Protein AF-A0A7J7P6D5-F1 (afdb_monomer_lite)

Radius of gyration: 18.38 Å; chains: 1; bounding box: 41×69×38 Å

Organism: NCBI:txid39325

Foldseek 3Di:
DPPVVVVVVVVVVVVVLVVLVVLLLLLLLVQVQLDPPPPDPSVPPDDPPVSVVVLCVQFPPDPPRSHTDPVSSLVSLLVSVVSVCVSVVQKDFLVVVCVSNVHDSVVVVVSLLQQQWDWDDDPPTTMTGQDPPRDHDDPPPDPPPD

Structure (mmCIF, N/CA/C/O backbone):
data_AF-A0A7J7P6D5-F1
#
_entry.id   AF-A0A7J7P6D5-F1
#
loop_
_atom_site.group_PDB
_atom_site.id
_atom_site.type_symbol
_atom_site.label_atom_id
_atom_site.label_alt_id
_atom_site.label_comp_id
_atom_site.label_asym_id
_atom_site.label_entity_id
_atom_site.label_seq_id
_atom_site.pdbx_PDB_ins_code
_atom_site.Cartn_x
_atom_site.Cartn_y
_atom_site.Cartn_z
_atom_site.occupancy
_atom_site.B_iso_or_equiv
_atom_site.auth_seq_id
_atom_site.auth_comp_id
_atom_site.auth_asym_id
_atom_site.auth_atom_id
_atom_site.pdbx_PDB_model_num
ATOM 1 N N . MET A 1 1 ? -17.607 -31.053 -21.939 1.00 46.47 1 MET A N 1
ATOM 2 C CA . MET A 1 1 ? -16.337 -30.338 -22.202 1.00 46.47 1 MET A CA 1
ATOM 3 C C . MET A 1 1 ? -16.343 -28.928 -21.583 1.00 46.47 1 MET A C 1
ATOM 5 O O . MET A 1 1 ? -15.870 -27.998 -22.207 1.00 46.47 1 MET A O 1
ATOM 9 N N . ALA A 1 2 ? -16.866 -28.754 -20.357 1.00 51.44 2 ALA A N 1
ATOM 10 C CA . ALA A 1 2 ? -17.013 -27.437 -19.704 1.00 51.44 2 ALA A CA 1
ATOM 11 C C . ALA A 1 2 ? -16.284 -27.334 -18.345 1.00 51.44 2 ALA A C 1
ATOM 13 O O . ALA A 1 2 ? -16.378 -26.323 -17.663 1.00 51.44 2 ALA A O 1
ATOM 14 N N . LEU A 1 3 ? -15.554 -28.380 -17.938 1.00 53.69 3 LEU A N 1
ATOM 15 C CA . LEU A 1 3 ? -14.862 -28.431 -16.641 1.00 53.69 3 LEU A CA 1
ATOM 16 C C . LEU A 1 3 ? -13.410 -27.927 -16.709 1.00 53.69 3 LEU A C 1
ATOM 18 O O . LEU A 1 3 ? -12.793 -27.698 -15.675 1.00 53.69 3 LEU A O 1
ATOM 22 N N . SER A 1 4 ? -12.862 -27.723 -17.910 1.00 56.72 4 SER A N 1
ATOM 23 C CA . SER A 1 4 ? -11.490 -27.245 -18.112 1.00 56.72 4 SER A CA 1
ATOM 24 C C . SER A 1 4 ? -11.351 -25.717 -18.027 1.00 56.72 4 SER A C 1
ATOM 26 O O . SER A 1 4 ? -10.300 -25.246 -17.599 1.00 56.72 4 SER A O 1
ATOM 28 N N . ASP A 1 5 ? -12.399 -24.944 -18.339 1.00 56.53 5 ASP A N 1
ATOM 29 C CA . ASP A 1 5 ? -12.336 -23.469 -18.387 1.00 56.53 5 ASP A CA 1
ATOM 30 C C . ASP A 1 5 ? -12.396 -22.783 -17.011 1.00 56.53 5 ASP A C 1
ATOM 32 O O . ASP A 1 5 ? -11.785 -21.737 -16.815 1.00 56.53 5 ASP A O 1
ATOM 36 N N . SER A 1 6 ? -13.054 -23.379 -16.009 1.00 59.41 6 SER A N 1
ATOM 37 C CA . SER A 1 6 ? -13.054 -22.809 -14.648 1.00 59.41 6 SER A CA 1
ATOM 38 C C . SER A 1 6 ? -11.651 -22.847 -14.026 1.00 59.41 6 SER A C 1
ATOM 40 O O 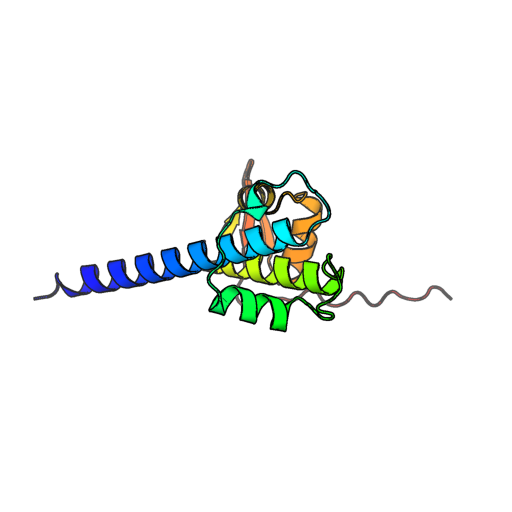. SER A 1 6 ? -11.225 -21.899 -13.372 1.00 59.41 6 SER A O 1
ATOM 42 N N . SER A 1 7 ? -10.894 -23.921 -14.287 1.00 61.94 7 SER A N 1
ATOM 43 C CA . SER A 1 7 ? -9.559 -24.125 -13.709 1.00 61.94 7 SER A CA 1
ATOM 44 C C . SER A 1 7 ? -8.498 -23.144 -14.230 1.00 61.94 7 SER A C 1
ATOM 46 O O . SER A 1 7 ? -7.581 -22.775 -13.492 1.00 61.94 7 SER A O 1
ATOM 48 N N . SER A 1 8 ? -8.625 -22.691 -15.483 1.00 67.19 8 SER A N 1
ATOM 49 C CA . SER A 1 8 ? -7.693 -21.750 -16.117 1.00 67.19 8 SER A CA 1
ATOM 50 C C . SER A 1 8 ? -7.924 -20.307 -15.647 1.00 67.19 8 SER A C 1
ATOM 52 O O . SER A 1 8 ? -6.953 -19.586 -15.395 1.00 67.19 8 SER A O 1
ATOM 54 N N . ILE A 1 9 ? -9.188 -19.911 -15.447 1.00 72.88 9 ILE A N 1
ATOM 55 C CA . ILE A 1 9 ? -9.586 -18.609 -14.888 1.00 72.88 9 ILE A CA 1
ATOM 56 C C . ILE A 1 9 ? -9.111 -18.485 -13.435 1.00 72.88 9 ILE A C 1
ATOM 58 O O . ILE A 1 9 ? -8.449 -17.507 -13.082 1.00 72.88 9 ILE A O 1
ATOM 62 N N . ASP A 1 10 ? -9.344 -19.515 -12.617 1.00 82.31 10 ASP A N 1
ATOM 63 C CA . ASP A 1 10 ? -8.896 -19.543 -11.221 1.00 82.31 10 ASP A CA 1
ATOM 64 C C . ASP A 1 10 ? -7.370 -19.432 -11.096 1.00 82.31 10 ASP A C 1
ATOM 66 O O . ASP A 1 10 ? -6.847 -18.770 -10.195 1.00 82.31 10 ASP A O 1
ATOM 70 N N . TYR A 1 11 ? -6.627 -20.068 -12.005 1.00 87.38 11 TYR A N 1
ATOM 71 C CA . TYR A 1 11 ? -5.170 -19.964 -12.049 1.00 87.38 11 TYR A CA 1
ATOM 72 C C . TYR A 1 11 ? -4.705 -18.547 -12.414 1.00 87.38 11 TYR A C 1
ATOM 74 O O . TYR A 1 11 ? -3.770 -18.023 -11.798 1.00 87.38 11 TYR A O 1
ATOM 82 N N . TYR A 1 12 ? -5.354 -17.910 -13.392 1.00 87.88 12 TYR A N 1
ATOM 83 C CA . TYR A 1 12 ? -5.015 -16.556 -13.822 1.00 87.88 12 TYR A CA 1
ATOM 84 C C . TYR A 1 12 ? -5.259 -15.524 -12.716 1.00 87.88 12 TYR A C 1
ATOM 86 O O . TYR A 1 12 ? -4.362 -14.730 -12.419 1.00 87.88 12 TYR A O 1
ATOM 94 N N . GLU A 1 13 ? -6.416 -15.572 -12.052 1.00 87.44 13 GLU A N 1
ATOM 95 C CA . GLU A 1 13 ? -6.741 -14.648 -10.959 1.00 87.44 13 GLU A CA 1
ATOM 96 C C . GLU A 1 13 ? -5.792 -14.826 -9.768 1.00 87.44 13 GLU A C 1
ATOM 98 O O . GLU A 1 13 ? -5.252 -13.847 -9.248 1.00 87.44 13 GLU A O 1
ATOM 103 N N . LYS A 1 14 ? -5.461 -16.071 -9.401 1.00 89.38 14 LYS A N 1
ATOM 104 C CA . LYS A 1 14 ? -4.456 -16.346 -8.359 1.00 89.38 14 LYS A CA 1
ATOM 105 C C . LYS A 1 14 ? -3.075 -15.820 -8.737 1.00 89.38 14 LYS A C 1
ATOM 107 O O . LYS A 1 14 ? -2.385 -15.237 -7.900 1.00 89.38 14 LYS A O 1
ATOM 112 N N . LYS A 1 15 ? -2.660 -15.986 -9.997 1.00 92.31 15 LYS A N 1
ATOM 113 C CA . LYS A 1 15 ? -1.378 -15.469 -10.498 1.00 92.31 15 LYS A CA 1
ATOM 114 C C . LYS A 1 15 ? -1.341 -13.942 -10.473 1.00 92.31 15 LYS A C 1
ATOM 116 O O . LYS A 1 15 ? -0.328 -13.360 -10.081 1.00 92.31 15 LYS A O 1
ATOM 121 N N . LYS A 1 16 ? -2.434 -13.292 -10.870 1.00 92.00 16 LYS A N 1
ATOM 122 C CA . LYS A 1 16 ? -2.588 -11.836 -10.827 1.00 92.00 16 LYS A CA 1
ATOM 123 C C . LYS A 1 16 ? -2.526 -11.320 -9.391 1.00 92.00 16 LYS A C 1
ATOM 125 O O . LYS A 1 16 ? -1.743 -10.413 -9.121 1.00 92.00 16 LYS A O 1
ATOM 130 N N . LEU A 1 17 ? -3.258 -11.943 -8.469 1.00 92.44 17 LEU A N 1
ATOM 131 C CA . LEU A 1 17 ? -3.222 -11.612 -7.045 1.00 92.44 17 LEU A CA 1
ATOM 132 C C . LEU A 1 17 ? -1.811 -11.778 -6.467 1.00 92.44 17 LEU A C 1
ATOM 134 O O . LEU A 1 17 ? -1.287 -10.857 -5.848 1.00 92.44 17 LEU A O 1
ATOM 138 N N . ALA A 1 18 ? -1.142 -12.900 -6.744 1.00 92.44 18 ALA A N 1
ATOM 139 C CA . ALA A 1 18 ? 0.238 -13.125 -6.317 1.00 92.44 18 ALA A CA 1
ATOM 140 C C . ALA A 1 18 ? 1.200 -12.055 -6.864 1.00 92.44 18 ALA A C 1
ATOM 142 O O . ALA A 1 18 ? 2.096 -11.598 -6.152 1.00 92.44 18 ALA A O 1
ATOM 143 N N . CYS A 1 19 ? 1.000 -11.613 -8.109 1.00 92.62 19 CYS A N 1
ATOM 144 C CA . CYS A 1 19 ? 1.778 -10.532 -8.708 1.00 92.62 19 CYS A CA 1
ATOM 145 C C . CYS A 1 19 ? 1.535 -9.189 -8.002 1.00 92.62 19 CYS A C 1
ATOM 147 O O . CYS A 1 19 ? 2.500 -8.498 -7.672 1.00 92.62 19 CYS A O 1
ATOM 149 N N . ILE A 1 20 ? 0.274 -8.848 -7.712 1.00 93.12 20 ILE A N 1
ATOM 150 C CA . ILE A 1 20 ? -0.104 -7.634 -6.972 1.00 93.12 20 ILE A CA 1
ATOM 151 C C . ILE A 1 20 ? 0.525 -7.643 -5.576 1.00 93.12 20 ILE A C 1
ATOM 153 O O . ILE A 1 20 ? 1.196 -6.681 -5.206 1.00 93.12 20 ILE A O 1
ATOM 157 N N . LEU A 1 21 ? 0.381 -8.743 -4.833 1.00 91.50 21 LEU A N 1
ATOM 158 C CA . LEU A 1 21 ? 0.934 -8.891 -3.485 1.00 91.50 21 LEU A CA 1
ATOM 159 C C . LEU A 1 21 ? 2.468 -8.823 -3.488 1.00 91.50 21 LEU A C 1
ATOM 161 O O . LEU A 1 21 ? 3.066 -8.143 -2.654 1.00 91.50 21 LEU A O 1
ATOM 165 N N . SER A 1 22 ? 3.122 -9.466 -4.462 1.00 92.69 22 SER A N 1
ATOM 166 C CA . SER A 1 22 ? 4.576 -9.384 -4.642 1.00 92.69 22 SER A CA 1
ATOM 167 C C . SER A 1 22 ? 5.028 -7.948 -4.923 1.00 92.69 22 SER A C 1
ATOM 169 O O . SER A 1 22 ? 5.950 -7.443 -4.275 1.00 92.69 22 SER A O 1
ATOM 171 N N . PHE A 1 23 ? 4.352 -7.256 -5.842 1.00 92.94 23 PHE A N 1
ATOM 172 C CA . PHE A 1 23 ? 4.651 -5.868 -6.184 1.00 92.94 23 PHE A CA 1
ATOM 173 C C . PHE A 1 23 ? 4.442 -4.924 -4.991 1.00 92.94 23 PHE A C 1
ATOM 175 O O . PHE A 1 23 ? 5.307 -4.093 -4.702 1.00 92.94 23 PHE A O 1
ATOM 182 N N . MET A 1 24 ? 3.344 -5.097 -4.254 1.00 92.44 24 MET A N 1
ATOM 183 C CA . MET A 1 24 ? 3.040 -4.360 -3.028 1.00 92.44 24 MET A CA 1
ATOM 184 C C . MET A 1 24 ? 4.124 -4.565 -1.962 1.00 92.44 24 MET A C 1
ATOM 186 O O . MET A 1 24 ? 4.632 -3.589 -1.411 1.00 92.44 24 MET A O 1
ATOM 190 N N . ASN A 1 25 ? 4.566 -5.804 -1.728 1.00 91.00 25 ASN A N 1
ATOM 191 C CA . ASN A 1 25 ? 5.658 -6.090 -0.796 1.00 91.00 25 ASN A CA 1
ATOM 192 C C . ASN A 1 25 ? 6.958 -5.373 -1.208 1.00 91.00 25 ASN A C 1
ATOM 194 O O . ASN A 1 25 ? 7.636 -4.771 -0.375 1.00 91.00 25 ASN A O 1
ATOM 198 N N . HIS A 1 26 ? 7.294 -5.357 -2.503 1.00 92.00 26 HIS A N 1
ATOM 199 C CA . HIS A 1 26 ? 8.454 -4.607 -2.991 1.00 92.00 26 HIS A CA 1
ATOM 200 C C . HIS A 1 26 ? 8.331 -3.090 -2.759 1.00 92.00 26 HIS A C 1
ATOM 202 O O . HIS A 1 26 ? 9.333 -2.462 -2.410 1.00 92.00 26 HIS A O 1
ATOM 208 N N . LEU A 1 27 ? 7.136 -2.505 -2.899 1.00 90.88 27 LEU A N 1
ATOM 209 C CA . LEU A 1 27 ? 6.883 -1.090 -2.590 1.00 90.88 27 LEU A CA 1
ATOM 210 C C . LEU A 1 27 ? 7.044 -0.779 -1.098 1.00 90.88 27 LEU A C 1
ATOM 212 O O . LEU A 1 27 ? 7.695 0.204 -0.740 1.00 90.88 27 LEU A O 1
ATOM 216 N N . ILE A 1 28 ? 6.495 -1.626 -0.224 1.00 89.56 28 ILE A N 1
ATOM 217 C CA . ILE A 1 28 ? 6.611 -1.466 1.232 1.00 89.56 28 ILE A CA 1
ATOM 218 C C . ILE A 1 28 ? 8.084 -1.536 1.643 1.00 89.56 28 ILE A C 1
ATOM 220 O O . ILE A 1 28 ? 8.576 -0.659 2.354 1.00 89.56 28 ILE A O 1
ATOM 224 N N . LYS A 1 29 ? 8.832 -2.511 1.115 1.00 88.88 29 LYS A N 1
ATOM 225 C CA . LYS A 1 29 ? 10.273 -2.644 1.375 1.00 88.88 29 LYS A CA 1
ATOM 226 C C . LYS A 1 29 ? 11.070 -1.457 0.841 1.00 88.88 29 LYS A C 1
ATOM 228 O O . LYS A 1 29 ? 11.988 -0.999 1.515 1.00 88.88 29 LYS A O 1
ATOM 233 N N . PHE A 1 30 ? 10.701 -0.914 -0.319 1.00 88.06 30 PHE A N 1
ATOM 234 C CA . PHE A 1 30 ? 11.310 0.307 -0.848 1.00 88.06 30 PHE A CA 1
ATOM 235 C C . PHE A 1 30 ? 11.077 1.515 0.074 1.00 88.06 30 PHE A C 1
ATOM 237 O O . PHE A 1 30 ? 12.016 2.261 0.352 1.00 88.06 30 PHE A O 1
ATOM 244 N N . LYS A 1 31 ? 9.856 1.683 0.605 1.00 86.88 31 LYS A N 1
ATOM 245 C CA . LYS A 1 31 ? 9.542 2.710 1.614 1.00 86.88 31 LYS A CA 1
ATOM 246 C C . LYS A 1 31 ? 10.391 2.535 2.874 1.00 86.88 31 LYS A C 1
ATOM 248 O O . LYS A 1 31 ? 10.924 3.522 3.372 1.00 86.88 31 LYS A O 1
ATOM 253 N N . GLU A 1 32 ? 10.525 1.307 3.379 1.00 85.25 32 GLU A N 1
ATOM 254 C CA . GLU A 1 32 ? 11.358 1.012 4.555 1.00 85.25 32 GLU A CA 1
ATOM 255 C C . GLU A 1 32 ? 12.840 1.343 4.302 1.00 85.25 32 GLU A C 1
ATOM 257 O O . GLU A 1 32 ? 13.472 1.961 5.151 1.00 85.25 32 GLU A O 1
ATOM 262 N N . GLN A 1 33 ? 13.386 1.015 3.123 1.00 83.75 33 GLN A N 1
ATOM 263 C CA . GLN A 1 33 ? 14.775 1.337 2.749 1.00 83.75 33 GLN A CA 1
ATOM 264 C C . GLN A 1 33 ? 15.057 2.843 2.656 1.00 83.75 33 GLN A C 1
ATOM 266 O O . GLN A 1 33 ? 16.197 3.265 2.843 1.00 83.75 33 GLN A O 1
ATOM 271 N N . LYS A 1 34 ? 14.039 3.645 2.328 1.00 80.94 34 LYS A N 1
ATOM 272 C CA . LYS A 1 34 ? 14.126 5.106 2.201 1.00 80.94 34 LYS A CA 1
ATOM 273 C C . LYS A 1 34 ? 13.717 5.859 3.473 1.00 80.94 34 LYS A C 1
ATOM 275 O O . LYS A 1 34 ? 13.620 7.082 3.451 1.00 80.94 34 LYS A O 1
ATOM 280 N N . SER A 1 35 ? 13.464 5.149 4.570 1.00 74.69 35 SER A N 1
ATOM 281 C CA . SER A 1 35 ? 13.240 5.742 5.887 1.00 74.69 35 SER A CA 1
ATOM 282 C C . SER A 1 35 ? 14.558 5.811 6.666 1.00 74.69 35 SER A C 1
ATOM 284 O O . SER A 1 35 ? 15.380 4.902 6.575 1.00 74.69 35 SER A O 1
ATOM 286 N N . MET A 1 36 ? 14.760 6.869 7.460 1.00 62.81 36 MET A N 1
ATOM 287 C CA . MET A 1 36 ? 15.943 7.029 8.322 1.00 62.81 36 MET A CA 1
ATOM 288 C C . MET A 1 36 ? 16.074 5.995 9.448 1.00 62.81 36 MET A C 1
ATOM 290 O O . MET A 1 36 ? 17.103 5.971 10.126 1.00 62.81 36 MET A O 1
ATOM 294 N N . ASP A 1 37 ? 15.084 5.121 9.649 1.00 60.16 37 ASP A N 1
ATOM 295 C CA . ASP A 1 37 ? 15.167 4.041 10.628 1.00 60.16 37 ASP A CA 1
ATOM 296 C C . ASP A 1 37 ? 16.190 2.978 10.184 1.00 60.16 37 ASP A C 1
ATOM 298 O O . ASP A 1 37 ? 15.928 2.061 9.398 1.00 60.16 37 ASP A O 1
ATOM 302 N N . LYS A 1 38 ? 17.418 3.128 10.692 1.00 53.91 38 LYS A N 1
ATOM 303 C CA . LYS A 1 38 ? 18.575 2.295 10.344 1.00 53.91 38 LYS A CA 1
ATOM 304 C C . LYS A 1 38 ? 18.438 0.840 10.814 1.00 53.91 38 LYS A C 1
ATOM 306 O O . LYS A 1 38 ? 19.286 0.043 10.404 1.00 53.91 38 LYS A O 1
ATOM 311 N N . SER A 1 39 ? 17.413 0.507 11.607 1.00 52.31 39 SER A N 1
ATOM 312 C CA . SER A 1 39 ? 17.156 -0.832 12.156 1.00 52.31 39 SER A CA 1
ATOM 313 C C . SER A 1 39 ? 16.351 -1.753 11.226 1.00 52.31 39 SER A C 1
ATOM 315 O O . SER A 1 39 ? 16.189 -2.937 11.520 1.00 52.31 39 SER A O 1
ATOM 317 N N . ALA A 1 40 ? 15.847 -1.250 10.091 1.00 54.41 40 ALA A N 1
ATOM 318 C CA . ALA A 1 40 ? 14.907 -2.015 9.283 1.00 54.41 40 ALA A CA 1
ATOM 319 C C . ALA A 1 40 ? 15.566 -3.244 8.601 1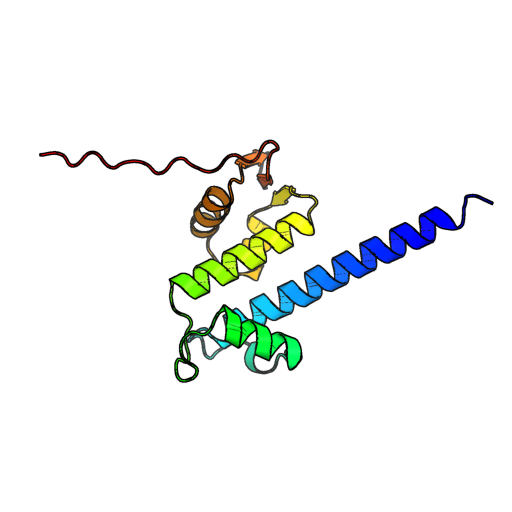.00 54.41 40 ALA A C 1
ATOM 321 O O . ALA A 1 40 ? 16.503 -3.077 7.810 1.00 54.41 40 ALA A O 1
ATOM 322 N N . PRO A 1 41 ? 15.021 -4.470 8.770 1.00 55.62 41 PRO A N 1
ATOM 323 C CA . PRO A 1 41 ? 15.493 -5.685 8.083 1.00 55.62 41 PRO A CA 1
ATOM 324 C C . PRO A 1 41 ? 15.359 -5.612 6.546 1.00 55.62 41 PRO A C 1
ATOM 326 O O . PRO A 1 41 ? 15.850 -6.472 5.819 1.00 55.62 41 PRO A O 1
ATOM 329 N N . ALA A 1 42 ? 14.717 -4.561 6.026 1.00 58.25 42 ALA A N 1
ATOM 330 C CA . ALA A 1 42 ? 14.500 -4.307 4.607 1.00 58.25 42 ALA A CA 1
ATOM 331 C C . ALA A 1 42 ? 15.765 -3.941 3.814 1.00 58.25 42 ALA A C 1
ATOM 333 O O . ALA A 1 42 ? 15.727 -4.010 2.585 1.00 58.25 42 ALA A O 1
ATOM 334 N N . LYS A 1 43 ? 16.886 -3.583 4.460 1.00 59.00 43 LYS A N 1
ATOM 335 C CA . LYS A 1 43 ? 18.142 -3.241 3.756 1.00 59.00 43 LYS A CA 1
ATOM 336 C C . LYS A 1 43 ? 18.677 -4.381 2.882 1.00 59.00 43 LYS A C 1
ATOM 338 O O . LYS A 1 43 ? 19.320 -4.117 1.873 1.00 59.00 43 LYS A O 1
ATOM 343 N N . HIS A 1 44 ? 18.365 -5.628 3.234 1.00 60.44 44 HIS A N 1
ATOM 344 C CA . HIS A 1 44 ? 18.793 -6.815 2.489 1.00 60.44 44 HIS A CA 1
ATOM 345 C C . HIS A 1 44 ? 17.734 -7.340 1.510 1.00 60.44 44 HIS A C 1
ATOM 347 O O . HIS A 1 44 ? 17.996 -8.304 0.788 1.00 60.44 44 HIS A O 1
ATOM 353 N N . HIS A 1 45 ? 16.547 -6.719 1.449 1.00 76.69 45 HIS A N 1
ATOM 354 C CA . HIS A 1 45 ? 15.508 -7.144 0.513 1.00 76.69 45 HIS A CA 1
ATOM 355 C C . HIS A 1 45 ? 15.933 -6.832 -0.920 1.00 76.69 45 HIS A C 1
ATOM 357 O O . HIS A 1 45 ? 16.060 -5.668 -1.313 1.00 76.69 45 HIS A O 1
ATOM 363 N N . LYS A 1 46 ? 16.138 -7.882 -1.717 1.00 80.12 46 LYS A N 1
ATOM 364 C CA . LYS A 1 46 ? 16.495 -7.753 -3.130 1.00 80.12 46 LYS A CA 1
ATOM 365 C C . LYS A 1 46 ? 15.255 -7.367 -3.925 1.00 80.12 46 LYS A C 1
ATOM 367 O O . LYS A 1 46 ? 14.441 -8.208 -4.296 1.00 80.12 46 LYS A O 1
ATOM 372 N N . ILE A 1 47 ? 15.113 -6.072 -4.186 1.00 84.06 47 ILE A N 1
ATOM 373 C CA . ILE A 1 47 ? 14.117 -5.566 -5.130 1.00 84.06 47 ILE A CA 1
ATOM 374 C C . ILE A 1 47 ? 14.652 -5.813 -6.550 1.00 84.06 47 ILE A C 1
ATOM 376 O O . ILE A 1 47 ? 15.766 -5.372 -6.849 1.00 84.06 47 ILE A O 1
ATOM 380 N N . PRO A 1 48 ? 13.890 -6.482 -7.435 1.00 88.56 48 PRO A N 1
ATOM 381 C CA . PRO A 1 48 ? 14.267 -6.651 -8.835 1.00 88.56 48 PRO A CA 1
ATOM 382 C C . PRO A 1 48 ? 14.648 -5.317 -9.489 1.00 88.56 48 PRO A C 1
ATOM 384 O O . PRO A 1 48 ? 13.971 -4.305 -9.295 1.00 88.56 48 PRO A O 1
ATOM 387 N N . SER A 1 49 ? 15.718 -5.308 -10.287 1.00 85.75 49 SER A N 1
ATOM 388 C CA . SER A 1 49 ? 16.320 -4.084 -10.844 1.00 85.75 49 SER A CA 1
ATOM 389 C C . SER A 1 49 ? 15.330 -3.230 -11.643 1.00 85.75 49 SER A C 1
ATOM 391 O O . SER A 1 49 ? 15.329 -2.005 -11.518 1.00 85.75 49 SER A O 1
ATOM 393 N N . ILE A 1 50 ? 14.438 -3.869 -12.403 1.00 89.25 50 ILE A N 1
ATOM 394 C CA . ILE A 1 50 ? 13.381 -3.197 -13.166 1.00 89.25 50 ILE A CA 1
ATOM 395 C C . ILE A 1 50 ? 12.388 -2.452 -12.259 1.00 89.25 50 ILE A C 1
ATOM 397 O O . ILE A 1 50 ? 12.016 -1.313 -12.551 1.00 89.25 50 ILE A O 1
ATOM 401 N N . LEU A 1 51 ? 12.012 -3.056 -11.127 1.00 88.75 51 LEU A N 1
ATOM 402 C CA . LEU A 1 51 ? 11.108 -2.454 -10.146 1.00 88.75 51 LEU A CA 1
ATOM 403 C C . LEU A 1 51 ? 11.810 -1.327 -9.396 1.00 88.75 51 LEU A C 1
ATOM 405 O O . LEU A 1 51 ? 11.268 -0.231 -9.295 1.00 88.75 51 LEU A O 1
ATOM 409 N N . ALA A 1 52 ? 13.051 -1.551 -8.961 1.00 86.25 52 ALA A N 1
ATOM 410 C CA . ALA A 1 52 ? 13.853 -0.530 -8.299 1.00 86.25 52 ALA A CA 1
ATOM 411 C C . ALA A 1 52 ? 14.062 0.703 -9.194 1.00 86.25 52 ALA A C 1
ATOM 413 O O . ALA A 1 52 ? 13.976 1.833 -8.714 1.00 86.25 52 ALA A O 1
ATOM 414 N N . LYS A 1 53 ? 14.298 0.501 -10.499 1.00 88.38 53 LYS A N 1
ATOM 415 C CA . LYS A 1 53 ? 14.388 1.592 -11.478 1.00 88.38 53 LYS A CA 1
ATOM 416 C C . LYS A 1 53 ? 13.072 2.364 -11.552 1.00 88.38 53 LYS A C 1
ATOM 418 O O . LYS A 1 53 ? 13.094 3.576 -11.372 1.00 88.38 53 LYS A O 1
ATOM 423 N N . ARG A 1 54 ? 11.935 1.677 -11.732 1.00 90.00 54 ARG A N 1
ATOM 424 C CA . ARG A 1 54 ? 10.613 2.329 -11.752 1.00 90.00 54 ARG A CA 1
ATOM 425 C C . ARG A 1 54 ? 10.317 3.097 -10.466 1.00 90.00 54 ARG A C 1
ATOM 427 O O . ARG A 1 54 ? 9.881 4.239 -10.539 1.00 90.00 54 ARG A O 1
ATOM 434 N N . PHE A 1 55 ? 10.570 2.507 -9.301 1.00 89.94 55 PHE A N 1
ATOM 435 C CA . PHE A 1 55 ? 10.304 3.161 -8.019 1.00 89.94 55 PHE A CA 1
ATOM 436 C C . PHE A 1 55 ? 11.134 4.428 -7.850 1.00 89.94 55 PHE A C 1
ATOM 438 O O . PHE A 1 55 ? 10.607 5.446 -7.413 1.00 89.94 55 PHE A O 1
ATOM 445 N N . ARG A 1 56 ? 12.407 4.405 -8.261 1.00 86.00 56 ARG A N 1
ATOM 446 C CA . ARG A 1 56 ? 13.238 5.613 -8.275 1.00 86.00 56 ARG A CA 1
ATOM 447 C C . ARG A 1 56 ? 12.665 6.671 -9.213 1.00 86.00 56 ARG A C 1
ATOM 449 O O . ARG A 1 56 ? 12.495 7.797 -8.782 1.00 86.00 56 ARG A O 1
ATOM 456 N N . THR A 1 57 ? 12.283 6.312 -10.436 1.00 88.38 57 THR A N 1
ATOM 457 C CA . THR A 1 57 ? 11.713 7.273 -11.396 1.00 88.38 57 THR A CA 1
ATOM 458 C C . THR A 1 57 ? 10.419 7.928 -10.901 1.00 88.38 57 THR A C 1
ATOM 460 O O . THR A 1 57 ? 10.196 9.104 -11.159 1.00 88.38 57 THR A O 1
ATOM 463 N N . VAL A 1 58 ? 9.556 7.191 -10.196 1.00 88.62 58 VAL A N 1
ATOM 464 C CA . VAL A 1 58 ? 8.243 7.706 -9.763 1.00 88.62 58 VAL A CA 1
ATOM 465 C C . VAL A 1 58 ? 8.324 8.445 -8.420 1.00 88.62 58 VAL A C 1
ATOM 467 O O . VAL A 1 58 ? 7.713 9.508 -8.249 1.00 88.62 58 VAL A O 1
ATOM 470 N N . PHE A 1 59 ? 9.073 7.890 -7.463 1.00 88.44 59 PHE A N 1
ATOM 471 C CA . PHE A 1 59 ? 9.057 8.328 -6.064 1.00 88.44 59 PHE A CA 1
ATOM 472 C C . PHE A 1 59 ? 10.301 9.118 -5.636 1.00 88.44 59 PHE A C 1
ATOM 474 O O . PHE A 1 59 ? 10.254 9.764 -4.594 1.00 88.44 59 PHE A O 1
ATOM 481 N N . VAL A 1 60 ? 11.402 9.095 -6.394 1.00 86.38 60 VAL A N 1
ATOM 482 C CA . VAL A 1 60 ? 12.643 9.805 -6.040 1.00 86.38 60 VAL A CA 1
ATOM 483 C C . VAL A 1 60 ? 12.839 10.986 -6.984 1.00 86.38 60 VAL A C 1
ATOM 485 O O . VAL A 1 60 ? 13.076 10.805 -8.171 1.00 86.38 60 VAL A O 1
ATOM 488 N N . GLU A 1 61 ? 12.740 12.199 -6.444 1.00 77.81 61 GLU A N 1
ATOM 489 C CA . GLU A 1 61 ? 12.975 13.441 -7.200 1.00 77.81 61 GLU A CA 1
ATOM 490 C C . GLU A 1 61 ? 14.464 13.727 -7.371 1.00 77.81 61 GLU A C 1
ATOM 492 O O . GLU A 1 61 ? 14.898 14.145 -8.437 1.00 77.81 61 GLU A O 1
ATOM 497 N N . ASP A 1 62 ? 15.247 13.457 -6.325 1.00 75.56 62 ASP A N 1
ATOM 498 C CA . ASP A 1 62 ? 16.688 13.657 -6.319 1.00 75.56 62 ASP A CA 1
ATOM 499 C C . ASP A 1 62 ? 17.386 12.371 -5.878 1.00 75.56 62 ASP A C 1
ATOM 501 O O . ASP A 1 62 ? 17.172 11.860 -4.774 1.00 75.56 62 ASP A O 1
ATOM 505 N N . SER A 1 63 ? 18.228 11.843 -6.765 1.00 67.50 63 SER A N 1
ATOM 506 C CA . SER A 1 63 ? 18.996 10.620 -6.536 1.00 67.50 63 SER A CA 1
ATOM 507 C C . SER A 1 63 ? 19.927 10.701 -5.321 1.00 67.50 63 SER A C 1
ATOM 509 O O . SER A 1 63 ? 20.248 9.657 -4.749 1.00 67.50 63 SER A O 1
ATOM 511 N N . GLN A 1 64 ? 20.309 11.912 -4.898 1.00 66.94 64 GLN A N 1
ATOM 512 C CA . GLN A 1 64 ? 21.186 12.133 -3.749 1.00 66.94 64 GLN A CA 1
ATOM 513 C C . GLN A 1 64 ? 20.443 12.139 -2.410 1.00 66.94 64 GLN A C 1
ATOM 515 O O . GLN A 1 64 ? 21.059 11.953 -1.359 1.00 66.94 64 GLN A O 1
ATOM 520 N N . LYS A 1 65 ? 19.111 12.289 -2.415 1.00 68.69 65 LYS A N 1
ATOM 521 C CA . LYS A 1 65 ? 18.323 12.261 -1.180 1.00 68.69 65 LYS A CA 1
ATOM 522 C C . LYS A 1 65 ? 18.104 10.826 -0.700 1.00 68.69 65 LYS A C 1
ATOM 524 O O . LYS A 1 65 ? 17.571 9.947 -1.395 1.00 68.69 65 LYS A O 1
ATOM 529 N N . ILE A 1 66 ? 18.519 10.594 0.544 1.00 70.81 66 ILE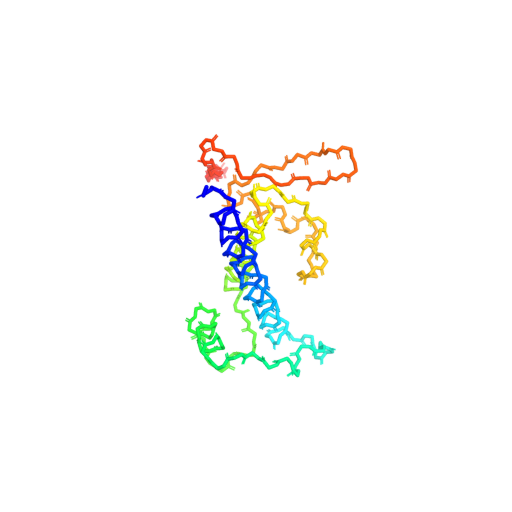 A N 1
ATOM 530 C CA . ILE A 1 66 ? 18.321 9.320 1.241 1.00 70.81 66 ILE A CA 1
ATOM 531 C C . ILE A 1 66 ? 16.835 9.126 1.559 1.00 70.81 66 ILE A C 1
ATOM 533 O O . ILE A 1 66 ? 16.336 8.017 1.391 1.00 70.81 66 ILE A O 1
ATOM 537 N N . GLU A 1 67 ? 16.121 10.196 1.915 1.00 78.25 67 GLU A N 1
ATOM 538 C CA . GLU A 1 67 ? 14.700 10.158 2.269 1.00 78.25 67 GLU A CA 1
ATOM 539 C C . GLU A 1 67 ? 13.768 10.599 1.135 1.00 78.25 67 GLU A C 1
ATOM 541 O O . GLU A 1 67 ? 14.121 11.418 0.284 1.00 78.25 67 GLU A O 1
ATOM 546 N N . LEU A 1 68 ? 12.543 10.065 1.146 1.00 82.19 68 LEU A N 1
ATOM 547 C CA . LEU A 1 68 ? 11.463 10.523 0.270 1.00 82.19 68 LEU A CA 1
ATOM 548 C C . LEU A 1 68 ? 10.899 11.857 0.774 1.00 82.19 68 LEU A C 1
ATOM 550 O O . LEU A 1 68 ? 10.638 12.009 1.968 1.00 82.19 68 LEU A O 1
ATOM 554 N N . SER A 1 69 ? 10.612 12.779 -0.150 1.00 86.00 69 SER A N 1
ATOM 555 C CA . SER A 1 69 ? 9.785 13.958 0.144 1.00 86.00 69 SER A CA 1
ATOM 556 C C . SER A 1 69 ? 8.425 13.528 0.713 1.00 86.00 69 SER A C 1
ATOM 558 O O . SER A 1 69 ? 7.906 12.461 0.365 1.00 86.00 69 SER A O 1
ATOM 560 N N . GLY A 1 70 ? 7.824 14.359 1.571 1.00 85.00 70 GLY A N 1
ATOM 561 C CA . GLY A 1 70 ? 6.523 14.076 2.184 1.00 85.00 70 GLY A CA 1
ATOM 562 C C . GLY A 1 70 ? 5.438 13.764 1.149 1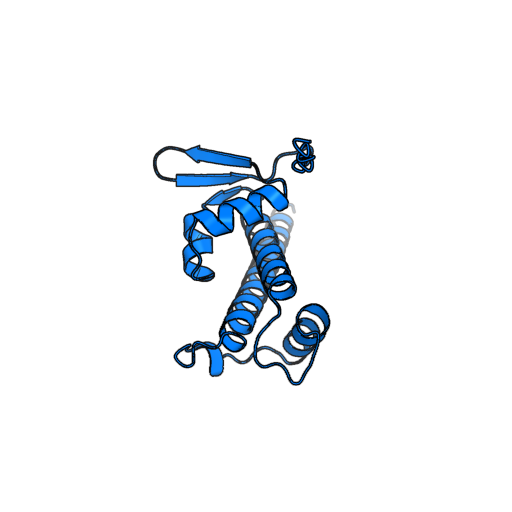.00 85.00 70 GLY A C 1
ATOM 563 O O . GLY A 1 70 ? 4.684 12.807 1.316 1.00 85.00 70 GLY A O 1
ATOM 564 N N . GLU A 1 71 ? 5.425 14.496 0.035 1.00 87.81 71 GLU A N 1
ATOM 565 C CA . GLU A 1 71 ? 4.489 14.285 -1.075 1.00 87.81 71 GLU A CA 1
ATOM 566 C C . GLU A 1 71 ? 4.697 12.931 -1.760 1.00 87.81 71 GLU A C 1
ATOM 568 O O . GLU A 1 71 ? 3.748 12.173 -1.961 1.00 87.81 71 GLU A O 1
ATOM 573 N N . LYS A 1 72 ? 5.952 12.572 -2.055 1.00 89.69 72 LYS A N 1
ATOM 574 C CA . LYS A 1 72 ? 6.296 11.290 -2.686 1.00 89.69 72 LYS A CA 1
ATOM 575 C C . LYS A 1 72 ? 6.033 10.100 -1.775 1.00 89.69 72 LYS A C 1
ATOM 577 O O . LYS A 1 72 ? 5.599 9.050 -2.248 1.00 89.69 72 LYS A O 1
ATOM 582 N N . ARG A 1 73 ? 6.236 10.264 -0.467 1.00 89.25 73 ARG A N 1
ATOM 583 C CA . ARG A 1 73 ? 5.854 9.264 0.535 1.00 89.25 73 ARG A CA 1
ATOM 584 C C . ARG A 1 73 ? 4.340 9.061 0.551 1.00 89.25 73 ARG A C 1
ATOM 586 O O . ARG A 1 73 ? 3.897 7.917 0.527 1.00 89.25 73 ARG A O 1
ATOM 593 N N . ASN A 1 74 ? 3.563 10.144 0.535 1.00 90.62 74 ASN A N 1
ATOM 594 C CA . ASN A 1 74 ? 2.103 10.074 0.467 1.00 90.62 74 ASN A CA 1
ATOM 595 C C . ASN A 1 74 ? 1.632 9.406 -0.832 1.00 90.62 74 ASN A C 1
ATOM 597 O O . ASN A 1 74 ? 0.736 8.570 -0.787 1.00 90.62 74 ASN A O 1
ATOM 601 N N . LEU A 1 75 ? 2.275 9.709 -1.964 1.00 91.94 75 LEU A N 1
ATOM 602 C CA . LEU A 1 75 ? 2.002 9.060 -3.246 1.00 91.94 75 LEU A CA 1
ATOM 603 C C . LEU A 1 75 ? 2.264 7.549 -3.186 1.00 91.94 75 LEU A C 1
ATOM 605 O O . LEU A 1 75 ? 1.421 6.770 -3.619 1.00 91.94 75 LEU A O 1
ATOM 609 N N . LEU A 1 76 ? 3.401 7.127 -2.623 1.00 92.62 76 LEU A N 1
ATOM 610 C CA . LEU A 1 76 ? 3.726 5.708 -2.449 1.00 92.62 76 LEU A CA 1
ATOM 611 C C . LEU A 1 76 ? 2.678 5.002 -1.586 1.00 92.62 76 LEU A C 1
ATOM 613 O O . LEU A 1 76 ? 2.212 3.926 -1.955 1.00 92.62 76 LEU A O 1
ATOM 617 N N . ILE A 1 77 ? 2.282 5.618 -0.469 1.00 92.31 77 ILE A N 1
ATOM 618 C CA . ILE A 1 77 ? 1.236 5.081 0.408 1.00 92.31 77 ILE A CA 1
ATOM 619 C C . ILE A 1 77 ? -0.068 4.923 -0.375 1.00 92.31 77 ILE A C 1
ATOM 621 O O . ILE A 1 77 ? -0.621 3.830 -0.389 1.00 92.31 77 ILE A O 1
ATOM 625 N N . SER A 1 78 ? -0.513 5.951 -1.102 1.00 92.38 78 SER A N 1
ATOM 626 C CA . SER A 1 78 ? -1.721 5.872 -1.932 1.00 92.38 78 SER A CA 1
ATOM 627 C C . SER A 1 78 ? -1.664 4.731 -2.954 1.00 92.38 78 SER A C 1
ATOM 629 O O . SER A 1 78 ? -2.658 4.032 -3.130 1.00 92.38 78 SER A O 1
ATOM 631 N N . TYR A 1 79 ? -0.509 4.491 -3.588 1.00 93.94 79 TYR A N 1
ATOM 632 C CA . TYR A 1 79 ? -0.323 3.350 -4.494 1.00 93.94 79 TYR A CA 1
ATOM 633 C C . TYR A 1 79 ? -0.510 2.010 -3.779 1.00 93.94 79 TYR A C 1
ATOM 635 O O . TYR A 1 79 ? -1.196 1.135 -4.300 1.00 93.94 79 TYR A O 1
ATOM 643 N N . VAL A 1 80 ? 0.076 1.852 -2.588 1.00 93.81 80 VAL A N 1
ATOM 644 C CA . VAL A 1 80 ? -0.087 0.635 -1.782 1.00 93.81 80 VAL A CA 1
ATOM 645 C C . VAL A 1 80 ? -1.558 0.416 -1.427 1.00 93.81 80 VAL A C 1
ATOM 647 O O . VAL A 1 80 ? -2.063 -0.672 -1.669 1.00 93.81 80 VAL A O 1
ATOM 650 N N . LEU A 1 81 ? -2.271 1.446 -0.960 1.00 92.75 81 LEU A N 1
ATOM 651 C CA . LEU A 1 81 ? -3.686 1.319 -0.586 1.00 92.75 81 LEU A CA 1
ATOM 652 C C . LEU A 1 81 ? -4.579 0.918 -1.766 1.00 92.75 81 LEU A C 1
ATOM 654 O O . LEU A 1 81 ? -5.481 0.104 -1.603 1.00 92.75 81 LEU A O 1
ATOM 658 N N . VAL A 1 82 ? -4.325 1.451 -2.964 1.00 92.88 82 VAL A N 1
ATOM 659 C CA . VAL A 1 82 ? -5.074 1.060 -4.170 1.00 92.88 82 VAL A CA 1
ATOM 660 C C . VAL A 1 82 ? -4.803 -0.398 -4.548 1.00 92.88 82 VAL A C 1
ATOM 662 O O . VAL A 1 82 ? -5.726 -1.105 -4.942 1.00 92.88 82 VAL A O 1
ATOM 665 N N . LEU A 1 83 ? -3.562 -0.872 -4.407 1.00 93.38 83 LEU A N 1
ATOM 666 C CA . LEU A 1 83 ? -3.226 -2.280 -4.645 1.00 93.38 83 LEU A CA 1
ATOM 667 C C . LEU A 1 83 ? -3.882 -3.203 -3.614 1.00 93.38 83 LEU A C 1
ATOM 669 O O . LEU A 1 83 ? -4.365 -4.265 -3.996 1.00 93.38 83 LEU A O 1
ATOM 673 N N . THR A 1 84 ? -3.944 -2.788 -2.345 1.00 93.06 84 THR A N 1
ATOM 674 C CA . THR A 1 84 ? -4.683 -3.498 -1.292 1.00 93.06 84 THR A CA 1
ATOM 675 C C . THR A 1 84 ? -6.167 -3.585 -1.636 1.00 93.06 84 THR A C 1
ATOM 677 O O . THR A 1 84 ? -6.726 -4.674 -1.647 1.00 93.06 84 THR A O 1
ATOM 680 N N . LEU A 1 85 ? -6.793 -2.471 -2.031 1.00 91.88 85 LEU A N 1
ATOM 681 C CA . LEU A 1 85 ? -8.191 -2.474 -2.474 1.00 91.88 85 LEU A CA 1
ATOM 682 C C . LEU A 1 85 ? -8.409 -3.407 -3.669 1.00 91.88 85 LEU A C 1
ATOM 684 O O . LEU A 1 85 ? -9.411 -4.106 -3.713 1.00 91.88 85 LEU A O 1
ATOM 688 N N . LEU A 1 86 ? -7.480 -3.449 -4.626 1.00 91.25 86 LEU A N 1
ATOM 689 C CA . LEU A 1 86 ? -7.581 -4.359 -5.767 1.00 91.25 86 LEU A CA 1
ATOM 690 C C .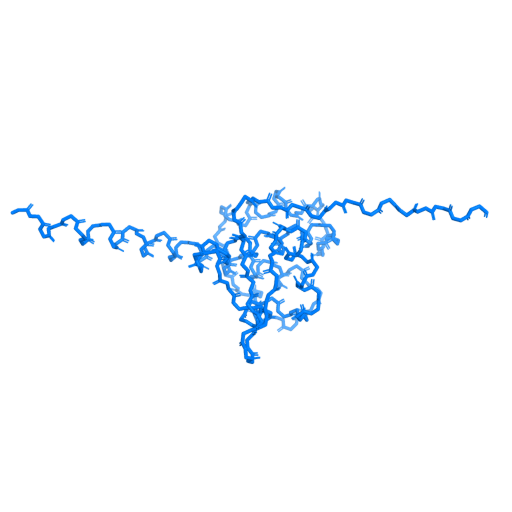 LEU A 1 86 ? -7.451 -5.836 -5.357 1.00 91.25 86 LEU A C 1
ATOM 692 O O . LEU A 1 86 ? -8.083 -6.687 -5.974 1.00 91.25 86 LEU A O 1
ATOM 696 N N . ALA A 1 87 ? -6.631 -6.136 -4.348 1.00 90.19 87 ALA A N 1
ATOM 697 C CA . ALA A 1 87 ? -6.455 -7.484 -3.815 1.00 90.19 87 ALA A CA 1
ATOM 698 C C . ALA A 1 87 ? -7.664 -7.955 -2.984 1.00 90.19 87 ALA A C 1
ATOM 700 O O . ALA A 1 87 ? -8.013 -9.131 -3.045 1.00 90.19 87 ALA A O 1
ATOM 701 N N . ASP A 1 88 ? -8.323 -7.033 -2.275 1.00 89.88 88 ASP A N 1
ATOM 702 C CA . ASP A 1 88 ? -9.429 -7.309 -1.346 1.00 89.88 88 ASP A CA 1
ATOM 703 C C . ASP A 1 88 ? -10.819 -7.037 -1.959 1.00 89.88 88 ASP A C 1
ATOM 705 O O . ASP A 1 88 ? -11.783 -6.739 -1.253 1.00 89.88 88 ASP A O 1
ATOM 709 N N . ASN A 1 89 ? -10.950 -7.068 -3.290 1.00 89.62 89 ASN A N 1
ATOM 710 C CA . ASN A 1 89 ? -12.212 -6.791 -3.997 1.00 89.62 89 ASN A CA 1
ATOM 711 C C . ASN A 1 89 ? -12.901 -5.480 -3.555 1.00 89.62 89 ASN 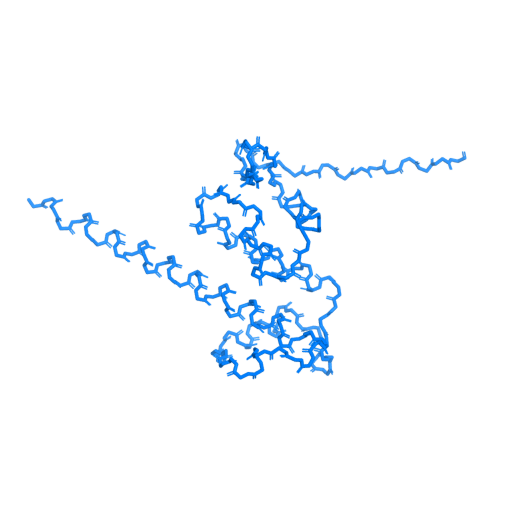A C 1
ATOM 713 O O . ASN A 1 89 ? -14.120 -5.409 -3.408 1.00 89.62 89 ASN A O 1
ATOM 717 N N . PHE A 1 90 ? -12.108 -4.427 -3.364 1.00 90.19 90 PHE A N 1
ATOM 718 C CA . PHE A 1 90 ? -12.520 -3.075 -2.977 1.00 90.19 90 PHE A CA 1
ATOM 719 C C . PHE A 1 90 ? -13.139 -2.946 -1.577 1.00 90.19 90 PHE A C 1
ATOM 721 O O . PHE A 1 90 ? -13.774 -1.928 -1.285 1.00 90.19 90 PHE A O 1
ATOM 728 N N . SER A 1 91 ? -12.919 -3.933 -0.702 1.00 90.25 91 SER A N 1
ATOM 729 C CA . SER A 1 91 ? -13.373 -3.938 0.690 1.00 90.25 91 SER A CA 1
ATOM 730 C C . SER A 1 91 ? -12.298 -4.512 1.618 1.00 90.25 91 SER A C 1
ATOM 732 O O . SER A 1 91 ? -12.101 -5.719 1.657 1.00 90.25 91 SER A O 1
ATOM 734 N N . THR A 1 92 ? -11.633 -3.664 2.404 1.00 90.50 92 THR A N 1
ATOM 735 C CA . THR A 1 92 ? -10.469 -4.044 3.229 1.00 90.50 92 THR A CA 1
ATOM 736 C C . THR A 1 92 ? -10.618 -3.577 4.680 1.00 90.50 92 THR A C 1
ATOM 738 O O . THR A 1 92 ? -11.266 -2.559 4.940 1.00 90.50 92 THR A O 1
ATOM 741 N N . ASP A 1 93 ? -10.021 -4.284 5.645 1.00 89.94 93 ASP A N 1
ATOM 742 C CA . ASP A 1 93 ? -9.895 -3.787 7.020 1.00 89.94 93 ASP A CA 1
ATOM 743 C C . ASP A 1 93 ? -8.657 -2.891 7.150 1.00 89.94 93 ASP A C 1
ATOM 745 O O . ASP A 1 93 ? -7.531 -3.263 6.817 1.00 89.94 93 ASP A O 1
ATOM 749 N N . ILE A 1 94 ? -8.846 -1.690 7.699 1.00 88.94 94 ILE A N 1
ATOM 750 C CA . ILE A 1 94 ? -7.756 -0.725 7.875 1.00 88.94 94 ILE A CA 1
ATOM 751 C C . ILE A 1 94 ? -6.630 -1.267 8.767 1.00 88.94 94 ILE A C 1
ATOM 753 O O . ILE A 1 94 ? -5.494 -0.805 8.659 1.00 88.94 94 ILE A O 1
ATOM 757 N N . THR A 1 95 ? -6.940 -2.196 9.679 1.00 87.62 95 THR A N 1
ATOM 758 C CA . THR A 1 95 ? -5.976 -2.678 10.675 1.00 87.62 95 THR A CA 1
ATOM 759 C C . THR A 1 95 ? -4.904 -3.585 10.077 1.00 87.62 95 THR A C 1
ATOM 761 O O . THR A 1 95 ? -3.772 -3.591 10.569 1.00 87.62 95 THR A O 1
ATOM 764 N N . ASP A 1 96 ? -5.214 -4.287 8.988 1.00 84.56 96 ASP A N 1
ATOM 765 C CA . ASP A 1 96 ? -4.271 -5.175 8.313 1.00 84.56 96 ASP A CA 1
ATOM 766 C C . ASP A 1 96 ? -3.170 -4.367 7.633 1.00 84.56 96 ASP A C 1
ATOM 768 O O . ASP A 1 96 ? -1.990 -4.499 7.968 1.00 84.56 96 ASP A O 1
ATOM 772 N N . ILE A 1 97 ? -3.557 -3.402 6.798 1.00 87.31 97 ILE A N 1
ATOM 773 C CA . ILE A 1 97 ? -2.593 -2.566 6.079 1.00 87.31 97 ILE A CA 1
ATOM 774 C C . ILE A 1 97 ? -1.831 -1.595 6.998 1.00 87.31 97 ILE A C 1
ATOM 776 O O . ILE A 1 97 ? -0.699 -1.200 6.703 1.00 87.31 97 ILE A O 1
ATOM 780 N N . ALA A 1 98 ? -2.419 -1.212 8.137 1.00 88.88 98 ALA A N 1
ATOM 781 C CA . ALA A 1 98 ? -1.760 -0.368 9.134 1.00 88.88 98 ALA A CA 1
ATOM 782 C C . ALA A 1 98 ? -0.517 -1.029 9.730 1.00 88.88 98 ALA A C 1
ATOM 784 O O . ALA A 1 98 ? 0.506 -0.360 9.923 1.00 88.88 98 ALA A O 1
ATOM 785 N N . ARG A 1 99 ? -0.589 -2.344 9.976 1.00 86.81 99 ARG A N 1
ATOM 786 C CA . ARG A 1 99 ? 0.539 -3.136 10.475 1.00 86.81 99 ARG A CA 1
ATOM 787 C C . ARG A 1 99 ? 1.658 -3.204 9.443 1.00 86.81 99 ARG A C 1
ATOM 789 O O . ARG A 1 99 ? 2.806 -2.920 9.783 1.00 86.81 99 ARG A O 1
ATOM 796 N N . ASP A 1 100 ? 1.314 -3.469 8.187 1.00 85.31 100 ASP A N 1
ATOM 797 C CA . ASP A 1 100 ? 2.284 -3.591 7.095 1.00 85.31 100 ASP A CA 1
ATOM 798 C C . ASP A 1 100 ? 3.005 -2.272 6.791 1.00 85.31 100 ASP A C 1
ATOM 800 O O . ASP A 1 100 ? 4.219 -2.238 6.576 1.00 85.31 100 ASP A O 1
ATOM 804 N N . LEU A 1 101 ? 2.278 -1.152 6.817 1.00 85.06 101 LEU A N 1
ATOM 805 C CA . LEU A 1 101 ? 2.855 0.170 6.572 1.00 85.06 101 LEU A CA 1
ATOM 806 C C . LEU A 1 101 ? 3.549 0.776 7.798 1.00 85.06 101 LEU A C 1
ATOM 808 O O . LEU A 1 101 ? 4.257 1.782 7.632 1.00 85.06 101 LEU A O 1
ATOM 812 N N . LYS A 1 102 ? 3.371 0.178 8.988 1.00 85.00 102 LYS A N 1
ATOM 813 C CA . LYS A 1 102 ? 3.764 0.722 10.301 1.00 85.00 102 LYS A CA 1
ATOM 814 C C . LYS A 1 102 ? 3.229 2.142 10.499 1.00 85.00 102 LYS A C 1
ATOM 816 O O . LYS A 1 102 ? 3.967 3.063 10.846 1.00 85.00 102 LYS A O 1
ATOM 821 N N . MET A 1 103 ? 1.947 2.332 10.201 1.00 86.31 103 MET A N 1
ATOM 822 C CA . MET A 1 103 ? 1.268 3.627 10.273 1.00 86.31 103 MET A CA 1
ATOM 823 C C . MET A 1 103 ? 0.091 3.568 11.238 1.00 86.31 103 MET A C 1
ATOM 825 O O . MET A 1 103 ? -0.516 2.522 11.444 1.00 86.31 103 MET A O 1
ATOM 829 N N . SER A 1 104 ? -0.257 4.711 11.829 1.00 86.25 104 SER A N 1
ATOM 830 C CA . SER A 1 104 ? -1.446 4.786 12.672 1.00 86.25 104 SER A CA 1
ATOM 831 C C . SER A 1 104 ? -2.707 4.714 11.813 1.00 86.25 104 SER A C 1
ATOM 833 O O . SER A 1 104 ? -2.782 5.338 10.748 1.00 86.25 104 SER A O 1
ATOM 835 N N . ASN A 1 105 ? -3.739 4.034 12.318 1.00 84.62 105 ASN A N 1
ATOM 836 C CA . ASN A 1 105 ? -5.043 3.972 11.653 1.00 84.62 105 ASN A CA 1
ATOM 837 C C . ASN A 1 105 ? -5.566 5.376 11.321 1.00 84.62 105 ASN A C 1
ATOM 839 O O . ASN A 1 105 ? -6.148 5.573 10.265 1.00 84.62 105 ASN A O 1
ATOM 843 N N . VAL A 1 106 ? -5.322 6.366 12.189 1.00 85.50 106 VAL A N 1
ATOM 844 C CA . VAL A 1 106 ? -5.746 7.761 11.987 1.00 85.50 106 VAL A CA 1
ATOM 845 C C . VAL A 1 106 ? -5.158 8.346 10.704 1.00 85.50 106 VAL A C 1
ATOM 847 O O . VAL A 1 106 ? -5.916 8.852 9.884 1.00 85.50 106 VAL A O 1
ATOM 850 N N . SER A 1 107 ? -3.846 8.215 10.490 1.00 86.56 107 SER A N 1
ATOM 851 C CA . SER A 1 107 ? -3.193 8.727 9.277 1.00 86.56 107 SER A CA 1
ATOM 852 C C . SER A 1 107 ? -3.710 8.048 8.004 1.00 86.56 107 SER A C 1
ATOM 854 O O . SER A 1 107 ? -3.959 8.704 6.995 1.00 86.56 107 SER A O 1
ATOM 856 N N . LEU A 1 108 ? -3.966 6.739 8.068 1.00 89.06 108 LEU A N 1
ATOM 857 C CA . LEU A 1 108 ? -4.506 5.976 6.945 1.00 89.06 108 LEU A CA 1
ATOM 858 C C . LEU A 1 108 ? -5.941 6.359 6.593 1.00 89.06 108 LEU A C 1
ATOM 860 O O . LEU A 1 108 ? -6.299 6.327 5.417 1.00 89.06 108 LEU A O 1
ATOM 864 N N . ARG A 1 109 ? -6.757 6.775 7.571 1.00 88.25 109 ARG A N 1
ATOM 865 C CA . ARG A 1 109 ? -8.120 7.256 7.294 1.00 88.25 109 ARG A CA 1
ATOM 866 C C . ARG A 1 109 ? -8.113 8.439 6.338 1.00 88.25 109 ARG A C 1
ATOM 868 O O . ARG A 1 109 ? -8.976 8.501 5.469 1.00 88.25 109 ARG A O 1
ATOM 875 N N . ASP A 1 110 ? -7.169 9.360 6.488 1.00 88.81 110 ASP A N 1
ATOM 876 C CA . ASP A 1 110 ? -7.101 10.538 5.623 1.00 88.81 110 ASP A CA 1
ATOM 877 C C . ASP A 1 110 ? -6.640 10.165 4.211 1.00 88.81 110 ASP A C 1
ATOM 879 O O . ASP A 1 110 ? -7.223 10.639 3.236 1.00 88.81 110 ASP A O 1
ATOM 883 N N . HIS A 1 111 ? -5.695 9.227 4.082 1.00 90.81 111 HIS A N 1
ATOM 884 C CA . HIS A 1 111 ? -5.332 8.667 2.778 1.00 90.81 111 HIS A CA 1
ATOM 885 C C . HIS A 1 111 ? -6.527 7.989 2.092 1.00 90.81 111 HIS A C 1
ATOM 887 O O . HIS A 1 111 ? -6.817 8.290 0.936 1.00 90.81 111 HIS A O 1
ATOM 893 N N . TYR A 1 112 ? -7.270 7.140 2.804 1.00 90.31 112 TYR A N 1
ATOM 894 C CA . TYR A 1 112 ? -8.444 6.463 2.252 1.00 90.31 112 TYR A CA 1
ATOM 895 C C . TYR A 1 112 ? -9.573 7.426 1.873 1.00 90.31 112 TYR A C 1
ATOM 897 O O . TYR A 1 112 ? -10.178 7.274 0.813 1.00 90.31 112 TYR A O 1
ATOM 905 N N . LYS A 1 113 ? -9.822 8.465 2.676 1.00 88.88 113 LYS A N 1
ATOM 906 C CA . LYS A 1 113 ? -10.779 9.522 2.318 1.00 88.88 113 LYS A CA 1
ATOM 907 C C . LYS A 1 113 ? -10.371 10.252 1.042 1.00 88.88 113 LYS A C 1
ATOM 909 O O . LYS A 1 113 ? -11.225 10.500 0.199 1.00 88.88 113 LYS A O 1
ATOM 914 N N . ASN A 1 114 ? -9.087 10.573 0.882 1.00 88.31 114 ASN A N 1
ATOM 915 C CA . ASN A 1 114 ? -8.580 11.240 -0.322 1.00 88.31 114 ASN A CA 1
ATOM 916 C C . ASN A 1 114 ? -8.714 10.362 -1.575 1.00 88.31 114 ASN A C 1
ATOM 918 O O . ASN A 1 114 ? -8.895 10.886 -2.669 1.00 88.31 114 ASN A O 1
ATOM 922 N N . LEU A 1 115 ? -8.687 9.037 -1.410 1.00 88.56 115 LEU A N 1
ATOM 923 C CA . LEU A 1 115 ? -8.968 8.070 -2.474 1.00 88.56 115 LEU A CA 1
ATOM 924 C C . LEU A 1 115 ? -10.470 7.912 -2.780 1.00 88.56 115 LEU A C 1
ATOM 926 O O . LEU A 1 115 ? -10.821 7.191 -3.707 1.00 88.56 115 LEU A O 1
ATOM 930 N N . GLY A 1 116 ? -11.358 8.562 -2.020 1.00 88.06 116 GLY A N 1
ATOM 931 C CA . GLY A 1 116 ? -12.811 8.431 -2.169 1.00 88.06 116 GLY A CA 1
ATOM 932 C C . GLY A 1 116 ? -13.399 7.189 -1.493 1.00 88.06 116 GLY A C 1
ATOM 933 O O . GLY A 1 116 ? -14.532 6.805 -1.781 1.00 88.06 116 GLY A O 1
ATOM 934 N N . CYS A 1 117 ? -12.650 6.547 -0.590 1.00 90.31 117 CYS A N 1
ATOM 935 C CA . CYS A 1 117 ? -13.154 5.402 0.159 1.00 90.31 117 CYS A CA 1
ATOM 936 C C . CYS A 1 117 ? -14.111 5.839 1.271 1.00 90.31 117 CYS A C 1
ATOM 938 O O . CYS A 1 117 ? -13.890 6.834 1.973 1.00 90.31 117 CYS A O 1
ATOM 940 N N . LYS A 1 118 ? -15.143 5.029 1.494 1.00 88.88 118 LYS A N 1
ATOM 941 C CA . LYS A 1 118 ? -16.054 5.141 2.626 1.00 88.88 118 LYS A CA 1
ATOM 942 C C . LYS A 1 118 ? -15.555 4.256 3.760 1.00 88.88 118 LYS A C 1
ATOM 944 O O . LYS A 1 118 ? -15.238 3.086 3.566 1.00 88.88 118 LYS A O 1
ATOM 949 N N . LEU A 1 119 ? -15.514 4.823 4.959 1.00 88.06 119 LEU A N 1
ATOM 950 C CA . LEU A 1 119 ? -15.171 4.092 6.169 1.00 88.06 119 LEU A CA 1
ATOM 951 C C . LEU A 1 119 ? -16.447 3.757 6.929 1.00 88.06 119 LEU A C 1
ATOM 953 O O . LEU A 1 119 ? -17.281 4.631 7.171 1.00 88.06 119 LEU A O 1
ATOM 957 N N . SER A 1 120 ? -16.575 2.501 7.325 1.00 87.12 120 SER A N 1
ATOM 958 C CA . SER A 1 120 ? -17.670 1.998 8.147 1.00 87.12 120 SER A CA 1
ATOM 959 C C . SER A 1 120 ? -17.109 1.162 9.288 1.00 87.12 120 SER A C 1
ATOM 961 O O . SER A 1 120 ? -16.007 0.625 9.199 1.00 87.12 120 SER A O 1
ATOM 963 N N . ARG A 1 121 ? -17.837 1.106 10.400 1.00 86.19 121 ARG A N 1
ATOM 964 C CA . ARG A 1 121 ? -17.455 0.285 11.545 1.00 86.19 121 ARG A CA 1
ATOM 965 C C . ARG A 1 121 ? -18.410 -0.890 11.616 1.00 86.19 121 ARG A C 1
ATOM 967 O O . ARG A 1 121 ? -19.600 -0.685 11.833 1.00 86.19 121 ARG A O 1
ATOM 974 N N . GLU A 1 122 ? -17.876 -2.089 11.455 1.00 85.38 122 GLU A N 1
ATOM 975 C CA . GLU A 1 122 ? -18.641 -3.328 11.514 1.00 85.38 122 GLU A CA 1
ATOM 976 C C . GLU A 1 122 ? -18.170 -4.114 12.739 1.00 85.38 122 GLU A C 1
ATOM 978 O O . GLU A 1 122 ? -17.115 -4.752 12.760 1.00 85.38 122 GLU A O 1
ATOM 983 N N . GLY A 1 123 ? -18.895 -3.934 13.847 1.00 83.69 123 GLY A N 1
ATOM 984 C CA . GLY A 1 123 ? -18.496 -4.437 15.160 1.00 83.69 123 GLY A CA 1
ATOM 985 C C . GLY A 1 123 ? -17.135 -3.891 15.614 1.00 83.69 123 GLY A C 1
ATOM 986 O O . GLY A 1 123 ? -16.986 -2.706 15.941 1.00 83.69 123 GLY A O 1
ATOM 987 N N . LYS A 1 124 ? -16.135 -4.779 15.675 1.00 81.38 124 LYS A N 1
ATOM 988 C CA . LYS A 1 124 ? -14.754 -4.441 16.060 1.00 81.38 124 LYS A CA 1
ATOM 989 C C . LYS A 1 124 ? -13.874 -4.035 14.871 1.00 81.38 124 LYS A C 1
ATOM 991 O O . LYS A 1 124 ? -12.819 -3.454 15.109 1.00 81.38 124 LYS A O 1
ATOM 996 N N . LEU A 1 125 ? -14.306 -4.301 13.638 1.00 83.31 125 LEU A N 1
ATOM 997 C CA . LEU A 1 125 ? -13.534 -4.040 12.425 1.00 83.31 125 LEU A CA 1
ATOM 998 C C . LEU A 1 125 ? -13.802 -2.632 11.887 1.00 83.31 125 LEU A C 1
ATOM 1000 O O . LEU A 1 125 ? -14.893 -2.071 12.043 1.00 83.31 125 LEU A O 1
ATOM 1004 N N . MET A 1 126 ? -12.785 -2.051 11.256 1.00 86.44 126 MET A N 1
ATOM 1005 C CA . MET A 1 126 ? -12.851 -0.735 10.627 1.00 86.44 126 MET A CA 1
ATOM 1006 C C . MET A 1 126 ? -12.741 -0.926 9.114 1.00 86.44 126 MET A C 1
ATOM 1008 O O . MET A 1 126 ? -11.672 -0.775 8.522 1.00 86.44 126 MET A O 1
ATOM 1012 N N . LEU A 1 127 ? -13.880 -1.248 8.507 1.00 89.06 127 LEU A N 1
ATOM 1013 C CA . LEU A 1 127 ? -14.000 -1.581 7.098 1.00 89.06 127 LEU A CA 1
ATOM 1014 C C . LEU A 1 127 ? -13.876 -0.331 6.218 1.00 89.06 127 LEU A C 1
ATOM 1016 O O . LEU A 1 127 ? -14.549 0.686 6.435 1.00 89.06 127 LEU A O 1
ATOM 1020 N N . VAL A 1 128 ? -13.044 -0.433 5.193 1.00 90.94 128 VAL A N 1
ATOM 1021 C CA . VAL A 1 128 ? -12.846 0.568 4.153 1.00 90.94 128 VAL A CA 1
ATOM 1022 C C . VAL A 1 128 ? -13.350 -0.006 2.840 1.00 90.94 128 VAL A C 1
ATOM 1024 O O . VAL A 1 128 ? -12.872 -1.038 2.383 1.00 90.94 128 VAL A O 1
ATOM 1027 N N . THR A 1 129 ? -14.304 0.682 2.223 1.00 90.94 129 THR A N 1
ATOM 1028 C CA . THR A 1 129 ? -14.896 0.279 0.943 1.00 90.94 129 THR A CA 1
ATOM 1029 C C . THR A 1 129 ? -14.726 1.381 -0.088 1.00 90.94 129 THR A C 1
ATOM 1031 O O . THR A 1 129 ? -14.821 2.564 0.248 1.00 90.94 129 THR A O 1
ATOM 1034 N N . LEU A 1 130 ? -14.488 1.014 -1.346 1.00 90.56 130 LEU A N 1
ATOM 1035 C CA . LEU A 1 130 ? -14.506 1.957 -2.465 1.00 90.56 130 LEU A CA 1
ATOM 1036 C C . LEU A 1 130 ? -15.870 1.864 -3.176 1.00 90.56 130 LEU A C 1
ATOM 1038 O O . LEU A 1 130 ? -16.077 0.940 -3.962 1.00 90.56 130 LEU A O 1
ATOM 1042 N N . PRO A 1 131 ? -16.832 2.761 -2.880 1.00 85.31 131 PRO A N 1
ATOM 1043 C CA . PRO A 1 131 ? -18.180 2.660 -3.426 1.00 85.31 131 PRO A CA 1
ATOM 1044 C C . PRO A 1 131 ? -18.242 3.074 -4.900 1.00 85.31 131 PRO A C 1
ATOM 1046 O O . PRO A 1 131 ? -17.457 3.898 -5.373 1.00 85.31 131 PRO A O 1
ATOM 1049 N N . VAL A 1 132 ? -19.257 2.561 -5.597 1.00 83.69 132 VAL A N 1
ATOM 1050 C CA . VAL A 1 132 ? -19.661 3.021 -6.931 1.00 83.69 132 VAL A CA 1
ATOM 1051 C C . VAL A 1 132 ? -20.988 3.791 -6.802 1.00 83.69 132 VAL A C 1
ATOM 1053 O O . VAL A 1 132 ? -21.889 3.305 -6.116 1.00 83.69 132 VAL A O 1
ATOM 1056 N N . PRO A 1 133 ? -21.149 4.971 -7.436 1.00 82.88 133 PRO A N 1
ATOM 1057 C CA . PRO A 1 133 ? -20.132 5.717 -8.176 1.00 82.88 133 PRO A CA 1
ATOM 1058 C C . PRO A 1 133 ? -19.078 6.320 -7.238 1.00 82.88 133 PRO A C 1
ATOM 1060 O O . PRO A 1 133 ? -19.368 6.651 -6.089 1.00 82.88 133 PRO A O 1
ATOM 1063 N N . LEU A 1 134 ? -17.858 6.479 -7.748 1.00 81.31 134 LEU A N 1
ATOM 1064 C CA . LEU A 1 134 ? -16.727 6.997 -6.984 1.00 81.31 134 LEU A CA 1
ATOM 1065 C C . LEU A 1 134 ? -16.997 8.436 -6.516 1.00 81.31 134 LEU A C 1
ATOM 1067 O O . LEU A 1 134 ? -17.281 9.315 -7.331 1.00 81.31 134 LEU A O 1
ATOM 1071 N N . GLN A 1 135 ? -16.897 8.682 -5.208 1.00 76.25 135 GLN A N 1
ATOM 1072 C CA . GLN A 1 135 ? -17.133 10.001 -4.617 1.00 76.25 135 GLN A CA 1
ATOM 1073 C C . GLN A 1 135 ? -15.859 10.544 -3.982 1.00 76.25 135 GLN A C 1
ATOM 1075 O O . GLN A 1 135 ? -15.410 10.058 -2.946 1.00 76.25 135 GLN A O 1
ATOM 1080 N N . PHE A 1 136 ? -15.303 11.598 -4.572 1.00 77.31 136 PHE A N 1
ATOM 1081 C CA . PHE A 1 136 ? -14.184 12.310 -3.970 1.00 77.31 136 PHE A CA 1
ATOM 1082 C C . PHE A 1 136 ? -14.672 13.367 -2.974 1.00 77.31 136 PHE A C 1
ATOM 1084 O O . PHE A 1 136 ? -15.693 14.025 -3.214 1.00 77.31 136 PHE A O 1
ATOM 1091 N N . PRO A 1 137 ? -13.949 13.572 -1.860 1.00 71.81 137 PRO A N 1
ATOM 1092 C CA . PRO A 1 137 ? -14.267 14.640 -0.931 1.00 71.81 137 PRO A CA 1
ATOM 1093 C C . PRO A 1 137 ? -14.163 15.990 -1.644 1.00 71.81 137 PRO A C 1
ATOM 1095 O O . PRO A 1 137 ? -13.154 16.307 -2.274 1.00 71.81 137 PRO A O 1
ATOM 1098 N N . LYS A 1 138 ? -15.212 16.811 -1.530 1.00 77.00 138 LYS A N 1
ATOM 1099 C CA . LYS A 1 138 ? -15.174 18.179 -2.051 1.00 77.00 138 LYS A CA 1
ATOM 1100 C C . LYS A 1 138 ? -14.135 18.976 -1.253 1.00 77.00 138 LYS A C 1
ATOM 1102 O O . LYS A 1 138 ? -14.176 18.919 -0.017 1.00 77.00 138 LYS A O 1
ATOM 1107 N N . PRO A 1 139 ? -13.228 19.722 -1.909 1.00 72.50 139 PRO A N 1
ATOM 1108 C CA . PRO A 1 139 ? -12.292 20.579 -1.200 1.00 72.50 139 PRO A CA 1
ATOM 1109 C C . PRO A 1 139 ? -13.089 21.558 -0.336 1.00 72.50 139 PRO A C 1
ATOM 1111 O O . PRO A 1 139 ? -13.941 22.299 -0.830 1.00 72.50 139 PRO A O 1
ATOM 1114 N N . LYS A 1 140 ? -12.857 21.533 0.981 1.00 66.31 140 LYS A N 1
ATOM 1115 C CA . LYS A 1 140 ? -13.460 22.512 1.887 1.00 66.31 140 LYS A CA 1
ATOM 1116 C C . LYS A 1 140 ? -12.810 23.860 1.593 1.00 66.31 140 LYS A C 1
ATOM 1118 O O . LYS A 1 140 ? -11.683 24.096 2.018 1.00 66.31 140 LYS A O 1
ATOM 1123 N N . MET A 1 141 ? -13.511 24.743 0.881 1.00 61.94 141 MET A N 1
ATOM 1124 C CA . MET A 1 141 ? -13.147 26.159 0.848 1.00 61.94 141 MET A CA 1
ATOM 1125 C C . MET A 1 141 ? -13.197 26.686 2.283 1.00 61.94 141 MET A C 1
ATOM 1127 O O . MET A 1 141 ? -14.274 26.865 2.855 1.00 61.94 141 MET A O 1
ATOM 1131 N N . SER A 1 142 ? -12.027 26.888 2.887 1.00 62.44 142 SER A N 1
ATOM 1132 C CA . SER A 1 142 ? -11.913 27.619 4.143 1.00 62.44 142 SER A CA 1
ATOM 1133 C C . SER A 1 142 ? -12.373 29.050 3.879 1.00 62.44 142 SER A C 1
ATOM 1135 O O . SER A 1 142 ? -11.733 29.774 3.115 1.00 62.44 142 SER A O 1
ATOM 1137 N N . ARG A 1 143 ? -13.505 29.456 4.464 1.00 61.12 143 ARG A N 1
ATOM 1138 C CA . ARG A 1 143 ? -13.864 30.875 4.515 1.00 61.12 143 ARG A CA 1
ATOM 1139 C C . ARG A 1 143 ? -12.807 31.558 5.375 1.00 61.12 143 ARG A C 1
ATOM 1141 O O . ARG A 1 143 ? -12.766 31.330 6.585 1.00 61.12 143 ARG A O 1
ATOM 1148 N N . ARG A 1 144 ? -11.955 32.371 4.743 1.00 63.25 144 ARG A N 1
ATOM 1149 C CA . ARG A 1 144 ? -11.188 33.410 5.437 1.00 63.25 144 ARG A CA 1
ATOM 1150 C C . ARG A 1 144 ? -12.203 34.194 6.270 1.00 63.25 144 ARG A C 1
ATOM 1152 O O . ARG A 1 144 ? -13.159 34.725 5.715 1.00 63.25 144 ARG A O 1
ATOM 1159 N N . ARG A 1 145 ? -12.058 34.158 7.593 1.00 57.69 145 ARG A N 1
ATOM 1160 C CA . ARG A 1 145 ? -12.699 35.150 8.451 1.00 57.69 145 ARG A CA 1
ATOM 1161 C C . ARG A 1 145 ? -11.880 36.418 8.243 1.00 57.69 145 ARG A C 1
ATOM 1163 O O . ARG A 1 145 ? -10.700 36.417 8.591 1.00 57.69 145 ARG A O 1
ATOM 1170 N N . GLU A 1 146 ? -12.467 37.367 7.525 1.00 55.12 146 GLU A N 1
ATOM 1171 C CA . GLU A 1 146 ? -12.036 38.768 7.529 1.00 55.12 146 GLU A CA 1
ATOM 1172 C C . GLU A 1 146 ? -12.319 39.384 8.901 1.00 55.12 146 GLU A C 1
ATOM 1174 O O . GLU A 1 146 ? -13.317 38.960 9.537 1.00 55.12 146 GLU A O 1
#

pLDDT: mean 81.96, std 11.96, range [46.47, 93.94]

InterPro domains:
  IPR009668 RNA polymerase I associated factor, A49-like [PF06870] (13-137)
  IPR009668 RNA polymerase I associated factor, A49-like [PTHR14440] (10-145)

Secondary structure (DSSP, 8-state):
--SHHHHHHHHHHHHHHHHHHHHHHHHHHHHHHTSS-TT-GGGG----HHHHHHHHHHH-S-TT-SSPPHHHHHHHHHHHHHHHHHHTTTEEEHHHHHHHHT--HHHHHHHHHHTTPEEEEETTEEEEE--SS--PPPP-------

Sequence (146 aa):
MALSDSSSIDYYEKKKLACILSFMNHLIKFKEQKSMDKSAPAKHHKIPSILAKRFRTVFVEDSQKIELSGEKRNLLISYVLVLTLLADNFSTDITDIARDLKMSNVSLRDHYKNLGCKLSREGKLMLVTLPVPLQFPKPKMSRRRE